Protein AF-M2S6W9-F1 (afdb_monomer_lite)

pLDDT: mean 80.22, std 14.43, range [43.81, 96.38]

Secondary structure (DSSP, 8-state):
------TTTTTEEEE------TT-S-S--EEEETTS-GGGEEEEEEETTEEEEEEPPPTT-TTSPPEEEEEE----SSSSGGG-THHHHHHHHHHHHT--

Structure (mmCIF, N/CA/C/O backbone):
data_AF-M2S6W9-F1
#
_entry.id   AF-M2S6W9-F1
#
loop_
_atom_site.group_PDB
_atom_site.id
_atom_site.type_symbol
_atom_site.label_atom_id
_atom_site.label_alt_id
_atom_site.label_comp_id
_atom_site.label_asym_id
_atom_site.label_entity_id
_atom_site.label_seq_id
_atom_site.pdbx_PDB_ins_code
_atom_site.Cartn_x
_atom_site.Cartn_y
_atom_site.Cartn_z
_atom_site.occupancy
_atom_site.B_iso_or_equiv
_atom_site.auth_seq_id
_atom_site.auth_comp_id
_atom_site.auth_asym_id
_atom_site.auth_atom_id
_atom_site.pdbx_PDB_model_num
ATOM 1 N N . MET A 1 1 ? -3.735 0.644 -22.680 1.00 48.34 1 MET A N 1
ATOM 2 C CA . MET A 1 1 ? -4.150 1.251 -21.398 1.00 48.34 1 MET A CA 1
ATOM 3 C C . MET A 1 1 ? -4.174 0.129 -20.368 1.00 48.34 1 MET A C 1
ATOM 5 O O . MET A 1 1 ? -4.934 -0.809 -20.563 1.00 48.34 1 MET A O 1
ATOM 9 N N . ALA A 1 2 ? -3.280 0.131 -19.377 1.00 60.31 2 ALA A N 1
ATOM 10 C CA . ALA A 1 2 ? -3.263 -0.905 -18.343 1.00 60.31 2 ALA A CA 1
ATOM 11 C C . ALA A 1 2 ? -4.235 -0.502 -17.227 1.00 60.31 2 ALA A C 1
ATOM 13 O O . ALA A 1 2 ? -4.114 0.588 -16.676 1.00 60.31 2 ALA A O 1
ATOM 14 N N . THR A 1 3 ? -5.223 -1.342 -16.928 1.00 66.25 3 THR A N 1
ATOM 15 C CA . THR A 1 3 ? -6.163 -1.114 -15.823 1.00 66.25 3 THR A CA 1
ATOM 16 C C . THR A 1 3 ? -5.761 -1.975 -14.634 1.00 66.25 3 THR A C 1
ATOM 18 O O . THR A 1 3 ? -5.650 -3.193 -14.775 1.00 66.25 3 THR A O 1
ATOM 21 N N . THR A 1 4 ? -5.589 -1.376 -13.459 1.00 70.81 4 THR A N 1
ATOM 22 C CA . THR A 1 4 ? -5.379 -2.130 -12.218 1.00 70.81 4 THR A CA 1
ATOM 23 C C . THR A 1 4 ? -6.696 -2.784 -11.799 1.00 70.81 4 THR A C 1
ATOM 25 O O . THR A 1 4 ? -7.661 -2.097 -11.462 1.00 70.81 4 THR A O 1
ATOM 28 N N . HIS A 1 5 ? -6.767 -4.116 -11.842 1.00 78.25 5 HIS A N 1
ATOM 29 C CA . HIS A 1 5 ? -7.945 -4.847 -11.376 1.00 78.25 5 HIS A CA 1
ATOM 30 C C . HIS A 1 5 ? -8.006 -4.828 -9.842 1.00 78.25 5 HIS A C 1
ATOM 32 O O . HIS A 1 5 ? -7.084 -5.293 -9.176 1.00 78.25 5 HIS A O 1
ATOM 38 N N . HIS A 1 6 ? -9.102 -4.312 -9.278 1.00 84.75 6 HIS A N 1
ATOM 39 C CA . HIS A 1 6 ? -9.344 -4.289 -7.835 1.00 84.75 6 HIS A CA 1
ATOM 40 C C . HIS A 1 6 ? -10.499 -5.244 -7.473 1.00 84.75 6 HIS A C 1
ATOM 42 O O . HIS A 1 6 ? -11.656 -4.818 -7.429 1.00 84.75 6 HIS A O 1
ATOM 48 N N . PRO A 1 7 ? -10.211 -6.526 -7.178 1.00 79.19 7 PRO A N 1
ATOM 49 C CA . PRO A 1 7 ? -11.240 -7.563 -7.032 1.00 79.19 7 PRO A CA 1
ATOM 50 C C . PRO A 1 7 ? -12.154 -7.370 -5.812 1.00 79.19 7 PRO A C 1
ATOM 52 O O . PRO A 1 7 ? -13.277 -7.856 -5.801 1.00 79.19 7 PRO A O 1
ATOM 55 N N . ALA A 1 8 ? -11.693 -6.647 -4.786 1.00 88.62 8 ALA A N 1
ATOM 56 C CA . ALA A 1 8 ? -12.406 -6.461 -3.521 1.00 88.62 8 ALA A CA 1
ATOM 57 C C . ALA A 1 8 ? -12.535 -4.979 -3.116 1.00 88.62 8 ALA A C 1
ATOM 59 O O . ALA A 1 8 ? -12.337 -4.620 -1.952 1.00 88.62 8 ALA A O 1
ATOM 60 N N . LYS A 1 9 ? -12.852 -4.109 -4.086 1.00 90.19 9 LYS A N 1
ATOM 61 C CA . LYS A 1 9 ? -12.914 -2.642 -3.909 1.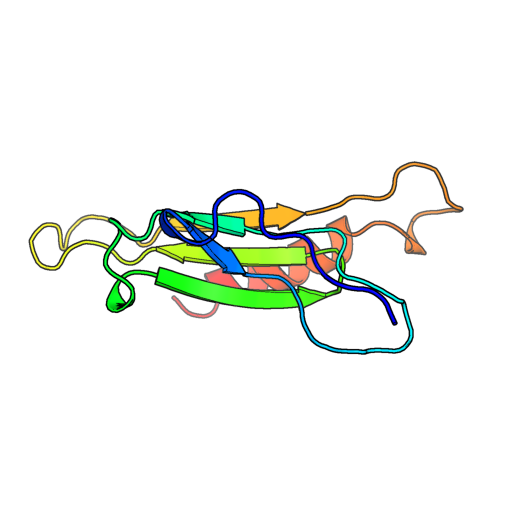00 90.19 9 LYS A CA 1
ATOM 62 C C . LYS A 1 9 ? -13.877 -2.155 -2.841 1.00 90.19 9 LYS A C 1
ATOM 64 O O . LYS A 1 9 ? -13.698 -1.064 -2.309 1.00 90.19 9 LYS A O 1
ATOM 69 N N . ASP A 1 10 ? -14.887 -2.950 -2.516 1.00 93.25 10 ASP A N 1
ATOM 70 C CA . ASP A 1 10 ? -15.876 -2.580 -1.510 1.00 93.25 10 ASP A CA 1
ATOM 71 C C . ASP A 1 10 ? -15.347 -2.818 -0.091 1.00 93.25 10 ASP A C 1
ATOM 73 O O . ASP A 1 10 ? -15.735 -2.101 0.827 1.00 93.25 10 ASP A O 1
ATOM 77 N N . VAL A 1 11 ? -14.391 -3.741 0.077 1.00 96.00 11 VAL A N 1
ATOM 78 C CA . VAL A 1 11 ? -13.888 -4.199 1.384 1.00 96.00 11 VAL A CA 1
ATOM 79 C C . VAL A 1 11 ? -12.495 -3.656 1.705 1.00 96.00 11 VAL A C 1
ATOM 81 O O . VAL A 1 11 ? -12.158 -3.502 2.880 1.00 96.00 11 VAL A O 1
ATOM 84 N N . PHE A 1 12 ? -11.691 -3.335 0.690 1.00 96.38 12 PHE A N 1
ATOM 85 C CA . PHE A 1 12 ? -10.305 -2.907 0.870 1.00 96.38 12 PHE A CA 1
ATOM 86 C C . PHE A 1 12 ? -10.012 -1.575 0.179 1.00 96.38 12 PHE A C 1
ATOM 88 O O . PHE A 1 12 ? -10.607 -1.246 -0.844 1.00 96.38 12 PHE A O 1
ATOM 95 N N . HIS A 1 13 ? -9.078 -0.821 0.748 1.00 94.44 13 HIS A N 1
ATOM 96 C CA . HIS A 1 13 ? -8.310 0.196 0.046 1.00 94.44 13 HIS A CA 1
ATOM 97 C C . HIS A 1 13 ? -7.135 -0.488 -0.654 1.00 94.44 13 HIS A C 1
ATOM 99 O O . HIS A 1 13 ? -6.398 -1.240 -0.015 1.00 94.44 13 HIS A O 1
ATOM 105 N N . LEU A 1 14 ? -6.965 -0.236 -1.949 1.00 94.19 14 LEU A N 1
ATOM 106 C CA . LEU A 1 14 ? -5.797 -0.673 -2.703 1.00 94.19 14 LEU A CA 1
ATOM 107 C C . LEU A 1 14 ? -4.756 0.453 -2.718 1.00 94.19 14 LEU A C 1
ATOM 109 O O . LEU A 1 14 ? -5.004 1.509 -3.295 1.00 94.19 14 LEU A O 1
ATOM 113 N N . CYS A 1 15 ? -3.602 0.207 -2.102 1.00 93.88 15 CYS A N 1
ATOM 114 C CA . CYS A 1 15 ? -2.463 1.124 -2.081 1.00 93.88 15 CYS A CA 1
ATOM 115 C C . CYS A 1 15 ? -1.295 0.497 -2.840 1.00 93.88 15 CYS A C 1
ATOM 117 O O . CYS A 1 15 ? -0.919 -0.644 -2.566 1.00 93.88 15 CYS A O 1
ATOM 119 N N . TYR A 1 16 ? -0.720 1.222 -3.789 1.00 92.94 16 TYR A N 1
ATOM 120 C CA . TYR A 1 16 ? 0.424 0.769 -4.572 1.00 92.94 16 TYR A CA 1
ATOM 121 C C . TYR A 1 16 ? 1.239 1.978 -5.040 1.00 92.94 16 TYR A C 1
ATOM 123 O O . TYR A 1 16 ? 0.673 3.068 -5.134 1.00 92.94 16 TYR A O 1
ATOM 131 N N . PRO A 1 17 ? 2.544 1.805 -5.308 1.00 91.25 17 PRO A N 1
ATOM 132 C CA . PRO A 1 17 ? 3.380 2.854 -5.881 1.00 91.25 17 PRO A CA 1
ATOM 133 C C . PRO A 1 17 ? 2.779 3.403 -7.177 1.00 91.25 17 PRO A C 1
ATOM 135 O O . PRO A 1 17 ? 2.413 2.633 -8.069 1.00 91.25 17 PRO A O 1
ATOM 138 N N . THR A 1 18 ? 2.647 4.723 -7.266 1.00 83.81 18 THR A N 1
ATOM 139 C CA . THR A 1 18 ? 2.033 5.402 -8.418 1.00 83.81 18 THR A CA 1
ATOM 140 C C . THR A 1 18 ? 3.016 6.215 -9.239 1.00 83.81 18 THR A C 1
ATOM 142 O O . THR A 1 18 ? 2.659 6.585 -10.359 1.00 83.81 18 THR A O 1
ATOM 145 N N . ALA A 1 19 ? 4.222 6.480 -8.724 1.00 66.12 19 ALA A N 1
ATOM 146 C CA . ALA A 1 19 ? 5.273 7.159 -9.456 1.00 66.12 19 ALA A CA 1
ATOM 147 C C . ALA A 1 19 ? 5.534 6.384 -10.743 1.00 66.12 19 ALA A C 1
ATOM 149 O O . ALA A 1 19 ? 6.024 5.253 -10.758 1.00 66.12 19 ALA A O 1
ATOM 150 N N . ALA A 1 20 ? 5.134 7.021 -11.837 1.00 52.53 20 ALA A N 1
ATOM 151 C CA . ALA A 1 20 ? 5.370 6.602 -13.201 1.00 52.53 20 ALA A CA 1
ATOM 152 C C . ALA A 1 20 ? 6.831 6.879 -13.590 1.00 52.53 20 ALA A C 1
ATOM 154 O O . ALA A 1 20 ? 7.090 7.399 -14.673 1.00 52.53 20 ALA A O 1
ATOM 155 N N . ASP A 1 21 ? 7.771 6.580 -12.695 1.00 52.53 21 ASP A N 1
ATOM 156 C CA . ASP A 1 21 ? 9.185 6.621 -13.029 1.00 52.53 21 ASP A CA 1
ATOM 157 C C . ASP A 1 21 ? 9.463 5.487 -14.027 1.00 52.53 21 ASP A C 1
ATOM 159 O O . ASP A 1 21 ? 8.793 4.448 -14.012 1.00 52.53 21 ASP A O 1
ATOM 163 N N . GLU A 1 22 ? 10.396 5.731 -14.950 1.00 55.75 22 GLU A N 1
ATOM 164 C CA . GLU A 1 22 ? 10.591 5.082 -16.264 1.00 55.75 22 GLU A CA 1
ATOM 165 C C . GLU A 1 22 ? 10.744 3.543 -16.268 1.00 55.75 22 GLU A C 1
ATOM 167 O O . GLU A 1 22 ? 10.910 2.917 -17.315 1.00 55.75 22 GLU A O 1
ATOM 172 N N . GLU A 1 23 ? 10.658 2.903 -15.109 1.00 67.75 23 GLU A N 1
ATOM 173 C CA . GLU A 1 23 ? 10.951 1.500 -14.880 1.00 67.75 23 GLU A CA 1
ATOM 174 C C . GLU A 1 23 ? 9.732 0.577 -15.015 1.00 67.75 23 GLU A C 1
ATOM 176 O O . GLU A 1 23 ? 9.924 -0.627 -15.143 1.00 67.75 23 GLU A O 1
ATOM 181 N N . GLY A 1 24 ? 8.488 1.075 -15.047 1.00 77.44 24 GLY A N 1
ATOM 18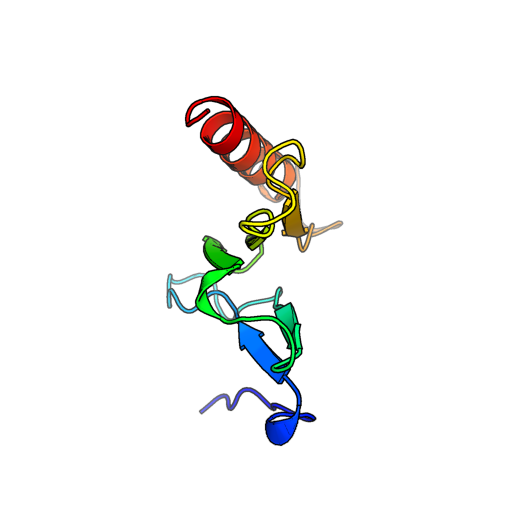2 C CA . GLY A 1 24 ? 7.282 0.273 -15.334 1.00 77.44 24 GLY A CA 1
ATOM 183 C C . GLY A 1 24 ? 6.316 0.084 -14.148 1.00 77.44 24 GLY A C 1
ATOM 184 O O . GLY A 1 24 ? 6.457 0.739 -13.122 1.00 77.44 24 GLY A O 1
ATOM 185 N N . PRO A 1 25 ? 5.293 -0.794 -14.256 1.00 85.94 25 PRO A N 1
ATOM 186 C CA . PRO A 1 25 ? 4.191 -0.848 -13.286 1.00 85.94 25 PRO A CA 1
ATOM 187 C C . PRO A 1 25 ? 4.624 -1.329 -11.896 1.00 85.94 25 PRO A C 1
ATOM 189 O O . PRO A 1 25 ? 5.560 -2.124 -11.774 1.00 85.94 25 PRO A O 1
ATOM 192 N N . ALA A 1 26 ? 3.889 -0.927 -10.857 1.00 89.38 26 ALA A N 1
ATOM 193 C CA . ALA A 1 26 ? 4.061 -1.452 -9.504 1.00 89.38 26 ALA A CA 1
ATOM 194 C C . ALA A 1 26 ? 4.014 -2.992 -9.469 1.00 89.38 26 ALA A C 1
ATOM 196 O O . ALA A 1 26 ? 3.140 -3.614 -10.077 1.00 89.38 26 ALA A O 1
ATOM 197 N N . ARG A 1 27 ? 4.949 -3.602 -8.736 1.00 89.38 27 ARG A N 1
ATOM 198 C CA . ARG A 1 27 ? 5.019 -5.051 -8.468 1.00 89.38 27 ARG A CA 1
ATOM 199 C C . ARG A 1 27 ? 4.592 -5.411 -7.046 1.00 89.38 27 ARG A C 1
ATOM 201 O O . ARG A 1 27 ? 4.368 -6.581 -6.749 1.00 89.38 27 ARG A O 1
ATOM 208 N N . VAL A 1 28 ? 4.432 -4.405 -6.189 1.00 91.75 28 VAL A N 1
ATOM 209 C CA . VAL A 1 28 ? 3.945 -4.535 -4.814 1.00 91.75 28 VAL A CA 1
ATOM 210 C C . VAL A 1 28 ? 2.680 -3.713 -4.599 1.00 91.75 28 VAL A C 1
ATOM 212 O O . VAL A 1 28 ? 2.479 -2.669 -5.219 1.00 91.75 28 VAL A O 1
ATOM 215 N N . CYS A 1 29 ? 1.817 -4.186 -3.703 1.00 94.44 29 CYS A N 1
ATOM 216 C CA . CYS A 1 29 ? 0.638 -3.452 -3.257 1.00 94.44 29 CYS A CA 1
ATOM 217 C C . CYS A 1 29 ? 0.185 -3.915 -1.867 1.00 94.44 29 CYS A C 1
ATOM 219 O O . CYS A 1 29 ? 0.599 -4.968 -1.377 1.00 94.44 29 CYS A O 1
ATOM 221 N N . PHE A 1 30 ? -0.699 -3.136 -1.251 1.00 95.31 30 PHE A N 1
ATOM 222 C CA . PHE A 1 30 ? -1.452 -3.517 -0.063 1.00 95.31 30 PHE A CA 1
ATOM 223 C C . PHE A 1 30 ? -2.952 -3.442 -0.337 1.00 95.31 30 PHE A C 1
ATOM 225 O O . PHE A 1 30 ? -3.444 -2.465 -0.900 1.00 95.31 30 PHE A O 1
ATOM 232 N N . PHE A 1 31 ? -3.680 -4.447 0.147 1.00 95.25 31 PHE A N 1
ATOM 233 C CA . PHE A 1 31 ? -5.125 -4.381 0.338 1.00 95.25 31 PHE A CA 1
ATOM 234 C C . PHE A 1 31 ? -5.398 -4.134 1.823 1.00 95.25 31 PHE A C 1
ATOM 236 O O . PHE A 1 31 ? -5.314 -5.051 2.639 1.00 95.25 31 PHE A O 1
ATOM 243 N N . VAL A 1 32 ? -5.712 -2.892 2.190 1.00 94.94 32 VAL A N 1
ATOM 244 C CA . VAL A 1 32 ? -5.969 -2.500 3.584 1.00 94.94 32 VAL A CA 1
ATOM 245 C C . VAL A 1 32 ? -7.465 -2.555 3.859 1.00 94.94 32 VAL A C 1
ATOM 247 O O . VAL A 1 32 ? -8.247 -1.924 3.154 1.00 94.94 32 VAL A O 1
ATOM 250 N N . ASN A 1 33 ? -7.897 -3.334 4.853 1.00 95.56 33 ASN A N 1
ATOM 251 C CA . ASN A 1 33 ? -9.324 -3.500 5.133 1.00 95.56 33 ASN A CA 1
ATOM 252 C C . ASN A 1 33 ? -9.948 -2.160 5.550 1.00 95.56 33 ASN A C 1
ATOM 254 O O . ASN A 1 33 ? -9.447 -1.520 6.471 1.00 95.56 33 ASN A O 1
ATOM 258 N N . LYS A 1 34 ? -11.069 -1.764 4.934 1.00 95.19 34 LYS A N 1
ATOM 259 C CA . LYS A 1 34 ? -11.760 -0.494 5.234 1.00 95.19 34 LYS A CA 1
ATOM 260 C C . LYS A 1 34 ? -12.305 -0.401 6.664 1.00 95.19 34 LYS A C 1
ATOM 262 O O . LYS A 1 34 ? -12.716 0.671 7.089 1.00 95.19 34 LYS A O 1
ATOM 267 N N . ARG A 1 35 ? -12.333 -1.513 7.410 1.00 93.56 35 ARG A N 1
ATOM 268 C CA . ARG A 1 35 ? -12.666 -1.524 8.844 1.00 93.56 35 ARG A CA 1
ATOM 269 C C . ARG A 1 35 ? -11.559 -0.937 9.722 1.00 93.56 35 ARG A C 1
ATOM 271 O O . ARG A 1 35 ? -11.825 -0.612 10.873 1.00 93.56 35 ARG A O 1
ATOM 278 N N . ILE A 1 36 ? -10.331 -0.840 9.214 1.00 90.81 36 ILE A N 1
ATOM 279 C CA . ILE A 1 36 ? -9.231 -0.177 9.914 1.00 90.81 36 ILE A CA 1
ATOM 280 C C . ILE A 1 36 ? -9.390 1.327 9.688 1.00 90.81 36 ILE A C 1
ATOM 282 O O . ILE A 1 36 ? -9.461 1.765 8.540 1.00 90.81 36 ILE A O 1
ATOM 286 N N . ASP A 1 37 ? -9.435 2.103 10.774 1.00 90.38 37 ASP A N 1
ATOM 287 C CA . ASP A 1 37 ? -9.522 3.566 10.712 1.00 90.38 37 ASP A CA 1
ATOM 288 C C . ASP A 1 37 ? -8.420 4.130 9.802 1.00 90.38 37 ASP A C 1
ATOM 290 O O . ASP A 1 37 ? -7.229 3.908 10.028 1.00 90.38 37 ASP A O 1
ATOM 294 N N . HIS A 1 38 ? -8.833 4.856 8.762 1.00 88.56 38 HIS A N 1
ATOM 295 C CA . HIS A 1 38 ? -7.944 5.430 7.758 1.00 88.56 38 HIS A CA 1
ATOM 296 C C . HIS A 1 38 ? -6.931 6.413 8.355 1.00 88.56 38 HIS A C 1
ATOM 298 O O . HIS A 1 38 ? -5.820 6.530 7.854 1.00 88.56 38 HIS A O 1
ATOM 304 N N . ASN A 1 39 ? -7.271 7.071 9.465 1.00 88.88 39 ASN A N 1
ATOM 305 C CA . ASN A 1 39 ? -6.360 7.996 10.138 1.00 88.88 39 ASN A CA 1
ATOM 306 C C . ASN A 1 39 ? -5.270 7.281 10.947 1.00 88.88 39 ASN A C 1
ATOM 308 O O . ASN A 1 39 ? -4.329 7.924 11.412 1.00 88.88 39 ASN A O 1
ATOM 312 N N . ARG A 1 40 ? -5.401 5.963 11.136 1.00 90.75 40 ARG A N 1
ATOM 313 C CA . ARG A 1 40 ? -4.468 5.138 11.909 1.00 90.75 40 ARG A CA 1
ATOM 314 C C . ARG A 1 40 ? -3.429 4.443 11.053 1.00 90.75 40 ARG A C 1
ATOM 316 O O . ARG A 1 40 ? -2.637 3.683 11.593 1.00 90.75 40 ARG A O 1
ATOM 323 N N . TRP A 1 41 ? -3.413 4.660 9.745 1.00 94.12 41 TRP A N 1
ATOM 324 C CA . TRP A 1 41 ? -2.349 4.122 8.919 1.00 94.12 41 TRP A CA 1
ATOM 325 C C . TRP A 1 41 ? -1.924 5.086 7.826 1.00 94.12 41 TRP A C 1
ATOM 327 O O . TRP A 1 41 ? -2.680 5.945 7.384 1.00 94.12 41 TRP A O 1
ATOM 337 N N . ARG A 1 42 ? -0.678 4.942 7.384 1.00 95.19 42 ARG A N 1
ATOM 338 C CA . ARG A 1 42 ? -0.100 5.728 6.297 1.00 95.19 42 ARG A CA 1
ATOM 339 C C . ARG A 1 42 ? 0.602 4.808 5.323 1.00 95.19 42 ARG A C 1
ATOM 341 O O . ARG A 1 42 ? 1.442 3.997 5.711 1.00 95.19 42 ARG A O 1
ATOM 348 N N . PHE A 1 43 ? 0.265 4.961 4.052 1.00 95.25 43 PHE A N 1
ATOM 349 C CA . PHE A 1 43 ? 1.004 4.340 2.967 1.00 95.25 43 PHE A CA 1
ATOM 350 C C . PHE A 1 43 ? 2.227 5.196 2.628 1.00 95.25 43 PHE A C 1
ATOM 352 O O . PHE A 1 43 ? 2.112 6.414 2.492 1.00 95.25 43 PHE A O 1
ATOM 359 N N . LYS A 1 44 ? 3.391 4.560 2.505 1.00 93.31 44 LYS A N 1
ATOM 360 C CA . LYS A 1 44 ? 4.624 5.174 2.012 1.00 93.31 44 LYS A CA 1
ATOM 361 C C . LYS A 1 44 ? 5.081 4.421 0.770 1.00 93.31 44 LYS A C 1
ATOM 363 O O . LYS A 1 44 ? 5.335 3.219 0.814 1.00 93.31 44 LYS A O 1
ATOM 368 N N . GLU A 1 45 ? 5.178 5.146 -0.326 1.00 91.44 45 GLU A N 1
ATOM 369 C CA . GLU A 1 45 ? 5.745 4.678 -1.582 1.00 91.44 45 GLU A CA 1
ATOM 370 C C . GLU A 1 45 ? 7.259 4.924 -1.592 1.00 91.44 45 GLU A C 1
ATOM 372 O O . GLU A 1 45 ? 7.703 5.980 -1.142 1.00 91.44 45 GLU A O 1
ATOM 377 N N . HIS A 1 46 ? 8.038 3.952 -2.085 1.00 87.44 46 HIS A N 1
ATOM 378 C CA . HIS A 1 46 ? 9.496 4.084 -2.223 1.00 87.44 46 HIS A CA 1
ATOM 379 C C . HIS A 1 46 ? 9.973 3.791 -3.647 1.00 87.44 46 HIS A C 1
ATOM 381 O O . HIS A 1 46 ? 10.751 4.564 -4.190 1.00 87.44 46 HIS A O 1
ATOM 387 N N . SER A 1 47 ? 9.515 2.690 -4.248 1.00 86.75 47 SER A N 1
ATOM 388 C CA . SER A 1 47 ? 9.777 2.333 -5.649 1.00 86.75 47 SER A CA 1
ATOM 389 C C . SER A 1 47 ? 8.689 1.388 -6.159 1.00 86.75 47 SER A C 1
ATOM 391 O O . SER A 1 47 ? 7.844 0.934 -5.384 1.00 86.75 47 SER A O 1
ATOM 393 N N . ARG A 1 48 ? 8.732 0.998 -7.439 1.00 88.19 48 ARG A N 1
ATOM 394 C CA . ARG A 1 48 ? 7.818 -0.023 -7.982 1.00 88.19 48 ARG A CA 1
ATOM 395 C C . ARG A 1 48 ? 7.900 -1.380 -7.262 1.00 88.19 48 ARG A C 1
ATOM 397 O O . ARG A 1 48 ? 6.970 -2.179 -7.391 1.00 88.19 48 ARG A O 1
ATOM 404 N N . ASP A 1 49 ? 8.971 -1.617 -6.503 1.00 88.44 49 ASP A N 1
ATOM 405 C CA . ASP A 1 49 ? 9.262 -2.867 -5.790 1.00 88.44 49 ASP A CA 1
ATOM 406 C C . ASP A 1 49 ? 9.156 -2.772 -4.280 1.00 88.44 49 ASP A C 1
ATOM 408 O O . ASP A 1 49 ? 9.174 -3.806 -3.614 1.00 88.44 49 ASP A O 1
ATOM 412 N N . VAL A 1 50 ? 9.066 -1.561 -3.731 1.00 90.44 50 VAL A N 1
ATOM 413 C CA . VAL A 1 50 ? 9.072 -1.345 -2.287 1.00 90.44 50 VAL A CA 1
ATOM 414 C C . VAL A 1 50 ? 8.001 -0.343 -1.905 1.00 90.44 50 VAL A C 1
ATOM 416 O O . VAL A 1 50 ? 7.972 0.799 -2.362 1.00 90.44 50 VAL A O 1
ATOM 419 N N . CYS A 1 51 ? 7.144 -0.760 -0.981 1.00 93.06 51 CYS A N 1
ATOM 420 C CA . CYS A 1 51 ? 6.204 0.125 -0.313 1.00 93.06 51 CYS A CA 1
ATOM 421 C C . CYS A 1 51 ? 6.060 -0.259 1.161 1.00 93.06 51 CYS A C 1
ATOM 423 O O . CYS A 1 51 ? 6.379 -1.379 1.570 1.00 93.06 51 CYS A O 1
ATOM 425 N N . SER A 1 52 ? 5.579 0.676 1.972 1.00 95.38 52 SER A N 1
ATOM 426 C CA . SER A 1 52 ? 5.356 0.465 3.397 1.00 95.38 52 SER A CA 1
ATOM 427 C C . SER A 1 52 ? 3.962 0.897 3.820 1.00 95.38 52 SER A C 1
ATOM 429 O O . SER A 1 52 ? 3.408 1.865 3.302 1.00 95.38 52 SER A O 1
ATOM 431 N N . LEU A 1 53 ? 3.430 0.209 4.820 1.00 95.88 53 LEU A N 1
ATOM 432 C CA . LEU A 1 53 ? 2.245 0.591 5.563 1.00 95.88 53 LEU A CA 1
ATOM 433 C C . LEU A 1 53 ? 2.654 0.809 7.018 1.00 95.88 53 LEU A C 1
ATOM 435 O O . LEU A 1 53 ? 3.109 -0.123 7.673 1.00 95.88 53 LEU A O 1
ATOM 439 N N . VAL A 1 54 ? 2.516 2.031 7.515 1.00 94.44 54 VAL A N 1
ATOM 440 C CA . VAL A 1 54 ? 2.750 2.351 8.928 1.00 94.44 54 VAL A CA 1
ATOM 441 C C . VAL A 1 54 ? 1.403 2.403 9.619 1.00 94.44 54 VAL A C 1
ATOM 443 O O . VAL A 1 54 ? 0.521 3.099 9.129 1.00 94.44 54 VAL A O 1
ATOM 446 N N . ILE A 1 55 ? 1.231 1.663 10.708 1.00 92.19 55 ILE A N 1
ATOM 447 C CA . ILE A 1 55 ? 0.012 1.620 11.512 1.00 92.19 55 ILE A CA 1
ATOM 448 C C . ILE A 1 55 ? 0.322 2.252 12.864 1.00 92.19 55 ILE A C 1
ATOM 450 O O . ILE A 1 55 ? 1.187 1.780 13.598 1.00 92.19 55 ILE A O 1
ATOM 454 N N . GLU A 1 56 ? -0.405 3.311 13.183 1.00 89.62 56 GLU A N 1
ATOM 455 C CA . GLU A 1 56 ? -0.289 4.037 14.436 1.00 89.62 56 GLU A CA 1
ATOM 456 C C . GLU A 1 56 ? -1.095 3.333 15.547 1.0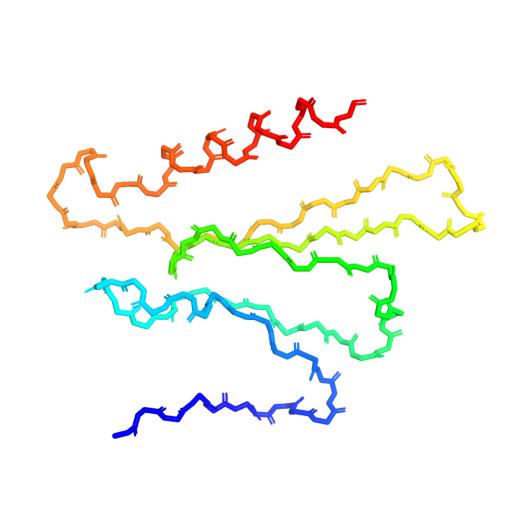0 89.62 56 GLU A C 1
ATOM 458 O O . GLU A 1 56 ? -2.191 2.781 15.304 1.00 89.62 56 GLU A O 1
ATOM 463 N N . PRO A 1 57 ? -0.593 3.359 16.792 1.00 83.25 57 PRO A N 1
ATOM 464 C CA . PRO A 1 57 ? -1.311 2.816 17.936 1.00 83.25 57 PRO A CA 1
ATOM 465 C C . PRO A 1 57 ? -2.673 3.489 18.130 1.00 83.25 57 PRO A C 1
ATOM 467 O O . PRO A 1 57 ? -2.942 4.598 17.660 1.00 83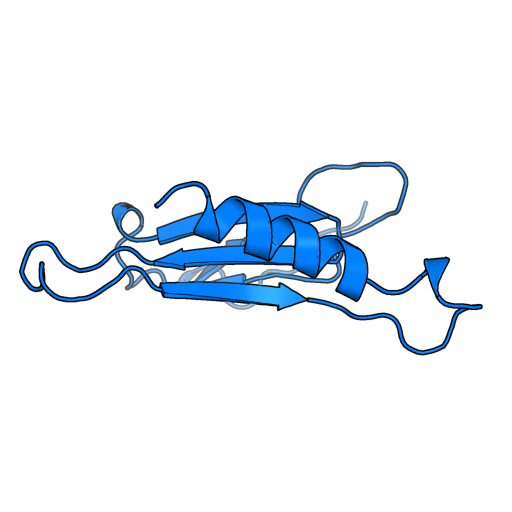.25 57 PRO A O 1
ATOM 470 N N . SER A 1 58 ? -3.584 2.784 18.802 1.00 76.25 58 SER A N 1
ATOM 471 C CA . SER A 1 58 ? -4.868 3.387 19.166 1.00 76.25 58 SER A CA 1
ATOM 472 C C . SER A 1 58 ? -4.640 4.442 20.242 1.00 76.25 58 SER A C 1
ATOM 474 O O . SER A 1 58 ? -3.773 4.272 21.096 1.00 76.25 58 SER A O 1
ATOM 476 N N . ARG A 1 59 ? -5.472 5.488 20.271 1.00 71.81 59 ARG A N 1
ATOM 477 C CA . ARG A 1 59 ? -5.417 6.515 21.328 1.00 71.81 59 ARG A CA 1
ATOM 478 C C . ARG A 1 59 ? -5.572 5.927 22.735 1.00 71.81 59 ARG A C 1
ATOM 480 O O . ARG A 1 59 ? -5.047 6.504 23.681 1.00 71.81 59 ARG A O 1
ATOM 487 N N . ASP A 1 60 ? -6.239 4.778 22.836 1.00 73.56 60 ASP A N 1
ATOM 488 C CA . ASP A 1 60 ? -6.492 4.048 24.085 1.00 73.56 60 ASP A CA 1
ATOM 489 C C . ASP A 1 60 ? -5.359 3.076 24.467 1.00 73.56 60 ASP A C 1
ATOM 491 O O . ASP A 1 60 ? -5.403 2.463 25.528 1.00 73.56 60 ASP A O 1
ATOM 495 N N . GLN A 1 61 ? -4.353 2.901 23.602 1.00 69.50 61 GLN A N 1
ATOM 496 C CA . GLN A 1 61 ? -3.213 1.997 23.797 1.00 69.50 61 GLN A CA 1
ATOM 497 C C . GLN A 1 61 ? -1.903 2.758 23.555 1.00 69.50 61 GLN A C 1
ATOM 499 O O . GLN A 1 61 ? -1.106 2.386 22.700 1.00 69.50 61 GLN A O 1
ATOM 504 N N . GLN A 1 62 ? -1.698 3.852 24.298 1.00 62.66 62 GLN A N 1
ATOM 505 C CA . GLN A 1 62 ? -0.544 4.754 24.138 1.00 62.66 62 GLN A CA 1
ATOM 506 C C . GLN A 1 62 ? 0.814 4.079 24.388 1.00 62.66 62 GLN A C 1
ATOM 508 O O . GLN A 1 62 ? 1.828 4.569 23.907 1.00 62.66 62 GLN A O 1
ATOM 513 N N . GLU A 1 63 ? 0.840 2.953 25.105 1.00 69.50 63 GLU A N 1
ATOM 514 C CA . GLU A 1 63 ? 2.056 2.154 25.323 1.00 69.50 63 GLU A CA 1
ATOM 515 C C . GLU A 1 63 ? 2.426 1.272 24.119 1.00 69.50 63 GLU A C 1
ATOM 517 O O . GLU A 1 63 ? 3.508 0.688 24.082 1.00 69.50 63 GLU A O 1
ATOM 522 N N . GLN A 1 64 ? 1.541 1.147 23.127 1.00 74.50 64 GLN A N 1
ATOM 523 C CA . GLN A 1 64 ? 1.792 0.334 21.946 1.00 74.50 64 GLN A CA 1
ATOM 524 C C . GLN A 1 64 ? 2.598 1.139 20.923 1.00 74.50 64 GLN A C 1
ATOM 526 O O . GLN A 1 64 ? 2.243 2.263 20.580 1.00 74.50 64 GLN A O 1
ATOM 531 N N . GLN A 1 65 ? 3.696 0.567 20.433 1.00 80.00 65 GLN A N 1
ATOM 532 C CA . GLN A 1 65 ? 4.517 1.203 19.404 1.00 80.00 65 GLN A CA 1
ATOM 533 C C . GLN A 1 65 ? 3.822 1.162 18.038 1.00 80.00 65 GLN A C 1
ATOM 535 O O . GLN A 1 65 ? 2.959 0.313 17.783 1.00 80.00 65 GLN A O 1
ATOM 540 N N . SER A 1 66 ? 4.206 2.085 17.154 1.00 87.19 66 SER A N 1
ATOM 541 C CA . SER A 1 66 ? 3.780 2.038 15.756 1.00 87.19 66 SER A CA 1
ATOM 542 C C . SER A 1 66 ? 4.318 0.766 15.084 1.00 87.19 66 SER A C 1
ATOM 544 O O . SER A 1 66 ? 5.381 0.251 15.432 1.00 87.19 66 SER A O 1
ATOM 546 N N . VAL A 1 67 ? 3.559 0.220 14.133 1.00 89.88 67 VAL A N 1
ATOM 547 C CA . VAL A 1 67 ? 3.953 -0.981 13.383 1.00 89.88 67 VAL A CA 1
ATOM 548 C C . VAL A 1 67 ? 4.177 -0.609 11.929 1.00 89.88 67 VAL A C 1
ATOM 550 O O . VAL A 1 67 ? 3.254 -0.175 11.242 1.00 89.88 67 VAL A O 1
ATOM 553 N N . ALA A 1 68 ? 5.393 -0.825 11.435 1.00 92.19 68 ALA A N 1
ATOM 554 C CA . ALA A 1 68 ? 5.731 -0.662 10.028 1.00 92.19 68 ALA A CA 1
ATOM 555 C C . ALA A 1 68 ? 5.747 -2.020 9.311 1.00 92.19 68 ALA A C 1
ATOM 557 O O . ALA A 1 68 ? 6.492 -2.927 9.674 1.00 92.19 68 ALA A O 1
ATOM 558 N N . ILE A 1 69 ? 4.934 -2.161 8.264 1.00 94.38 69 ILE A N 1
ATOM 559 C CA . ILE A 1 69 ? 4.890 -3.339 7.394 1.00 94.38 69 ILE A CA 1
ATOM 560 C C . ILE A 1 69 ? 5.499 -2.953 6.051 1.00 94.38 69 ILE A C 1
ATOM 562 O O . ILE A 1 69 ? 5.022 -2.029 5.397 1.00 94.38 69 ILE A O 1
ATOM 566 N N . HIS A 1 70 ? 6.531 -3.668 5.616 1.00 93.38 70 HIS A N 1
ATOM 567 C CA . HIS A 1 70 ? 7.213 -3.423 4.346 1.00 93.38 70 HIS A CA 1
ATOM 568 C C . HIS A 1 70 ? 6.867 -4.544 3.361 1.00 93.38 70 HIS A C 1
ATOM 570 O O . HIS A 1 70 ? 7.084 -5.714 3.670 1.00 93.38 70 HIS A O 1
ATOM 576 N N . ASN A 1 71 ? 6.323 -4.200 2.190 1.00 93.75 71 ASN A N 1
ATOM 577 C CA . ASN A 1 71 ? 6.102 -5.150 1.101 1.00 93.75 71 ASN A CA 1
ATOM 578 C C . ASN A 1 71 ? 7.173 -4.927 0.035 1.00 93.75 71 ASN A C 1
ATOM 580 O O . ASN A 1 71 ? 7.294 -3.821 -0.500 1.00 93.75 71 ASN A O 1
ATOM 584 N N . ILE A 1 72 ? 7.956 -5.973 -0.218 1.00 90.88 72 ILE A N 1
ATOM 585 C CA . ILE A 1 72 ? 9.133 -5.935 -1.076 1.00 90.88 72 ILE A CA 1
ATOM 586 C C . ILE A 1 72 ? 9.035 -7.047 -2.109 1.00 90.88 72 ILE A C 1
ATOM 588 O O . ILE A 1 72 ? 8.916 -8.224 -1.764 1.00 90.88 72 ILE A O 1
ATOM 592 N N . TYR A 1 73 ? 9.192 -6.675 -3.372 1.00 88.44 73 TYR A N 1
ATOM 593 C CA . TYR A 1 73 ? 9.429 -7.615 -4.452 1.00 88.44 73 TYR A CA 1
ATOM 594 C C . TYR A 1 73 ? 10.926 -7.682 -4.763 1.00 88.44 73 TYR A C 1
ATOM 596 O O . TYR A 1 73 ? 11.460 -6.825 -5.459 1.00 88.44 73 TYR A O 1
ATOM 604 N N . ASN A 1 74 ? 11.611 -8.705 -4.247 1.00 86.12 74 ASN A N 1
ATOM 605 C CA . ASN A 1 74 ? 13.033 -8.911 -4.520 1.00 86.12 74 ASN A CA 1
ATOM 606 C C . ASN A 1 74 ? 13.221 -9.758 -5.787 1.00 86.12 74 ASN A C 1
ATOM 608 O O . ASN A 1 74 ? 12.840 -10.930 -5.818 1.00 86.12 74 ASN A O 1
ATOM 612 N N . VAL A 1 75 ? 13.825 -9.186 -6.829 1.00 73.50 75 VAL A N 1
ATOM 613 C CA . VAL A 1 75 ? 14.103 -9.915 -8.073 1.00 73.50 75 VAL A CA 1
ATOM 614 C C . VAL A 1 75 ? 15.270 -10.875 -7.852 1.00 73.50 75 VAL A C 1
ATOM 616 O O . VAL A 1 75 ? 16.418 -10.459 -7.723 1.00 73.50 75 VAL A O 1
ATOM 619 N N . VAL A 1 76 ? 15.005 -12.180 -7.876 1.00 65.81 76 VAL A N 1
ATOM 620 C CA . VAL A 1 76 ? 16.063 -13.199 -7.870 1.00 65.81 76 VAL A CA 1
ATOM 621 C C . VAL A 1 76 ? 16.261 -13.691 -9.304 1.00 65.81 76 VAL A C 1
ATOM 623 O O . VAL A 1 76 ? 15.415 -14.410 -9.825 1.00 65.81 76 VAL A O 1
ATOM 626 N N . GLY A 1 77 ? 17.358 -13.289 -9.962 1.00 58.91 77 GLY A N 1
ATOM 627 C CA . GLY A 1 77 ? 17.786 -13.915 -11.227 1.00 58.91 77 GLY A CA 1
ATOM 628 C C . GLY A 1 77 ? 18.267 -13.008 -12.367 1.00 58.91 77 GLY A C 1
ATOM 629 O O . GLY A 1 77 ? 18.652 -13.533 -13.406 1.00 58.91 77 GLY A O 1
ATOM 630 N N . GLY A 1 78 ? 18.290 -11.681 -12.213 1.00 53.53 78 GLY A N 1
ATOM 631 C CA . GLY A 1 78 ? 18.719 -10.756 -13.272 1.00 53.53 78 GLY A CA 1
ATOM 632 C C . GLY A 1 78 ? 20.048 -10.059 -12.976 1.00 53.53 78 GLY A C 1
ATOM 633 O O . GLY A 1 78 ? 20.034 -8.906 -12.578 1.00 53.53 78 GLY A O 1
ATOM 634 N N . GLY A 1 79 ? 21.179 -10.747 -13.164 1.00 50.59 79 GLY A N 1
ATOM 635 C CA . GLY A 1 79 ? 22.505 -10.122 -13.321 1.00 50.59 79 GLY A CA 1
ATOM 636 C C . GLY A 1 79 ? 23.029 -9.249 -12.165 1.00 50.59 79 GLY A C 1
ATOM 637 O O . GLY A 1 79 ? 23.064 -8.029 -12.270 1.00 50.59 79 GLY A O 1
ATOM 638 N N . GLY A 1 80 ? 23.568 -9.886 -11.121 1.00 49.50 80 GLY A N 1
ATOM 639 C CA . GLY A 1 80 ? 24.480 -9.252 -10.158 1.00 49.50 80 GLY A CA 1
ATOM 640 C C . GLY A 1 80 ? 23.841 -8.420 -9.024 1.00 49.50 80 GLY A C 1
ATOM 641 O O . GLY A 1 80 ? 22.627 -8.227 -8.989 1.00 49.50 80 GLY A O 1
ATOM 642 N N . PRO A 1 81 ? 24.656 -7.934 -8.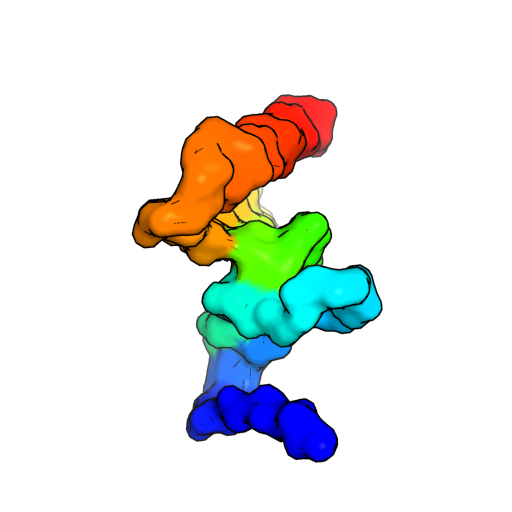061 1.00 54.28 81 PRO A N 1
ATOM 643 C CA . PRO A 1 81 ? 24.200 -7.252 -6.836 1.00 54.28 81 PRO A CA 1
ATOM 644 C C . PRO A 1 81 ? 23.407 -5.958 -7.074 1.00 54.28 81 PRO A C 1
ATOM 646 O O . PRO A 1 81 ? 22.699 -5.495 -6.186 1.00 54.28 81 PRO A O 1
ATOM 649 N N . THR A 1 82 ? 23.526 -5.385 -8.269 1.00 54.78 82 THR A N 1
ATOM 650 C CA . THR A 1 82 ? 22.905 -4.132 -8.716 1.00 54.78 82 THR A CA 1
ATOM 651 C C . THR A 1 82 ? 21.395 -4.215 -8.954 1.00 54.78 82 THR A C 1
ATOM 653 O O . THR A 1 82 ? 20.770 -3.174 -9.092 1.00 54.78 82 THR A O 1
ATOM 656 N N . GLY A 1 83 ? 20.799 -5.415 -8.989 1.00 56.97 83 GLY A N 1
ATOM 657 C CA . GLY A 1 83 ? 19.347 -5.609 -9.148 1.00 56.97 83 GLY A CA 1
ATOM 658 C C . GLY A 1 83 ? 18.600 -5.986 -7.863 1.00 56.97 83 GLY A C 1
ATOM 659 O O . GLY A 1 83 ? 17.420 -6.330 -7.922 1.00 56.97 83 GLY A O 1
ATOM 660 N N . SER A 1 84 ? 19.287 -5.998 -6.715 1.00 68.44 84 SER A N 1
ATOM 661 C CA . SER A 1 84 ? 18.716 -6.433 -5.439 1.00 68.44 84 SER A CA 1
ATOM 662 C C . SER A 1 84 ? 18.042 -5.279 -4.708 1.00 68.44 84 SER A C 1
ATOM 664 O O . SER A 1 84 ? 18.695 -4.331 -4.274 1.00 68.44 84 SER A O 1
ATOM 666 N N . THR A 1 85 ? 16.748 -5.428 -4.451 1.00 73.31 85 THR A N 1
ATOM 667 C CA . THR A 1 85 ? 15.934 -4.465 -3.697 1.00 73.31 85 THR A CA 1
ATOM 668 C C . THR A 1 85 ? 16.325 -4.389 -2.211 1.00 73.31 85 THR A C 1
ATOM 670 O O . THR A 1 85 ? 15.826 -3.554 -1.458 1.00 73.31 85 THR A O 1
ATOM 673 N N . LEU A 1 86 ? 17.237 -5.260 -1.757 1.00 75.06 86 LEU A N 1
ATOM 674 C CA . LEU A 1 86 ? 17.741 -5.276 -0.381 1.00 75.06 86 LEU A CA 1
ATOM 675 C C . LEU A 1 86 ? 18.545 -4.015 -0.026 1.00 75.06 86 LEU A C 1
ATOM 677 O O . LEU A 1 86 ? 18.554 -3.618 1.140 1.00 75.06 86 LEU A O 1
ATOM 681 N N . VAL A 1 87 ? 19.203 -3.379 -1.002 1.00 73.06 87 VAL A N 1
ATOM 682 C CA . VAL A 1 87 ? 19.927 -2.115 -0.775 1.00 73.06 87 VAL A CA 1
ATOM 683 C C . VAL A 1 87 ? 18.938 -0.986 -0.481 1.00 73.06 87 VAL A C 1
ATOM 685 O O . VAL A 1 87 ? 19.117 -0.251 0.490 1.00 73.06 87 VAL A O 1
ATOM 688 N N . ASP A 1 88 ? 17.848 -0.913 -1.244 1.00 71.25 88 ASP A N 1
ATOM 689 C CA . ASP A 1 88 ? 16.799 0.093 -1.054 1.00 71.25 88 ASP A CA 1
ATOM 690 C C . ASP A 1 88 ? 16.094 -0.082 0.294 1.00 71.25 88 ASP A C 1
ATOM 692 O O . ASP A 1 88 ? 15.865 0.888 1.016 1.00 71.25 88 ASP A O 1
ATOM 696 N N . ILE A 1 89 ? 15.823 -1.330 0.692 1.00 78.81 89 ILE A N 1
ATOM 697 C CA . ILE A 1 89 ? 15.256 -1.647 2.010 1.00 78.81 89 ILE A CA 1
ATOM 698 C C . ILE A 1 89 ? 16.124 -1.110 3.137 1.00 78.81 89 ILE A C 1
ATOM 700 O O . ILE A 1 89 ? 15.589 -0.562 4.096 1.00 78.81 89 ILE A O 1
ATOM 704 N N . ARG A 1 90 ? 17.450 -1.256 3.045 1.00 82.44 90 ARG A N 1
ATOM 705 C CA . ARG A 1 90 ? 18.348 -0.759 4.087 1.00 82.44 90 ARG A CA 1
ATOM 706 C C . ARG A 1 90 ? 18.161 0.744 4.292 1.00 82.44 90 ARG A C 1
ATOM 708 O O . ARG A 1 90 ? 17.969 1.172 5.425 1.00 82.44 90 ARG A O 1
ATOM 715 N N . ALA A 1 91 ? 18.122 1.517 3.208 1.00 80.69 91 ALA A N 1
ATOM 716 C CA . ALA A 1 91 ? 17.879 2.955 3.276 1.00 80.69 91 ALA A CA 1
ATOM 717 C C . ALA A 1 91 ? 16.482 3.287 3.835 1.00 80.69 91 ALA A C 1
ATOM 719 O O . ALA A 1 91 ? 16.323 4.243 4.594 1.00 80.69 91 ALA A O 1
ATOM 720 N N . VAL A 1 92 ? 15.463 2.495 3.488 1.00 80.12 92 VAL A N 1
ATOM 721 C CA . VAL A 1 92 ? 14.101 2.649 4.026 1.00 80.12 92 VAL A CA 1
ATOM 722 C C . VAL A 1 92 ? 14.056 2.387 5.534 1.00 80.12 92 VAL A C 1
ATOM 724 O O . VAL A 1 92 ? 13.417 3.150 6.259 1.00 80.12 92 VAL A O 1
ATOM 727 N N . LEU A 1 93 ? 14.737 1.345 6.013 1.00 82.31 93 LEU A N 1
ATOM 728 C CA . LEU A 1 93 ? 14.816 1.002 7.435 1.00 82.31 93 LEU A CA 1
ATOM 729 C C . LEU A 1 93 ? 15.614 2.052 8.223 1.00 82.31 93 LEU A C 1
ATOM 731 O O . LEU A 1 93 ? 15.160 2.499 9.272 1.00 82.31 93 LEU A O 1
ATOM 735 N N . GLU A 1 94 ? 16.751 2.513 7.694 1.00 82.44 94 GLU A N 1
ATOM 736 C CA . GLU A 1 94 ? 17.569 3.564 8.319 1.00 82.44 94 GLU A CA 1
ATOM 737 C C . GLU A 1 94 ? 16.793 4.887 8.449 1.00 82.44 94 GLU A C 1
ATOM 739 O O . GLU A 1 94 ? 16.819 5.519 9.507 1.00 82.44 94 GLU A O 1
ATOM 744 N N . LYS A 1 95 ? 16.026 5.279 7.421 1.00 75.44 95 LYS A N 1
ATOM 745 C CA . LYS A 1 95 ? 15.148 6.463 7.474 1.00 75.44 95 LYS A CA 1
ATOM 746 C C . LYS A 1 95 ? 14.011 6.323 8.484 1.00 75.44 95 LYS A C 1
ATOM 748 O O . LYS A 1 95 ? 13.585 7.328 9.042 1.00 75.44 95 LYS A O 1
ATOM 753 N N . HIS A 1 96 ? 13.487 5.114 8.689 1.00 69.12 96 HIS A N 1
ATOM 754 C CA . HIS A 1 96 ? 12.425 4.894 9.669 1.00 69.12 96 HIS A CA 1
ATOM 755 C C . HIS A 1 96 ? 12.959 5.047 11.094 1.00 69.12 96 HIS A C 1
ATOM 757 O O . HIS A 1 96 ? 12.372 5.783 11.875 1.00 69.12 96 HIS A O 1
ATOM 763 N N . ASN A 1 97 ? 14.113 4.442 11.382 1.00 62.88 97 ASN A N 1
ATOM 764 C CA . ASN A 1 97 ? 14.738 4.477 12.706 1.00 62.88 97 ASN A CA 1
ATOM 765 C C . ASN A 1 97 ? 15.321 5.853 13.073 1.00 62.88 97 ASN A C 1
ATOM 767 O O . ASN A 1 97 ? 15.587 6.110 14.238 1.00 62.88 97 ASN A O 1
ATOM 771 N N . SER A 1 98 ? 15.562 6.723 12.086 1.00 60.94 98 SER A N 1
ATOM 772 C CA . SER A 1 98 ? 16.077 8.086 12.308 1.00 60.94 98 SER A CA 1
ATOM 773 C C . SER A 1 98 ? 14.974 9.129 12.538 1.00 60.94 98 SER A C 1
ATOM 775 O O . SER A 1 98 ? 15.284 10.274 12.855 1.00 60.94 98 SER A O 1
ATOM 777 N N . ASN A 1 99 ? 13.708 8.761 12.310 1.00 51.03 99 ASN A N 1
ATOM 778 C CA . ASN A 1 99 ? 12.534 9.622 12.492 1.00 51.03 99 ASN A CA 1
ATOM 779 C C . ASN A 1 99 ? 11.749 9.292 13.783 1.00 51.03 99 ASN A C 1
ATOM 781 O O . ASN A 1 99 ? 10.651 9.826 13.962 1.00 51.03 99 ASN A O 1
ATOM 785 N N . GLU A 1 100 ? 12.296 8.422 14.638 1.00 43.81 100 GLU A N 1
ATOM 786 C CA . GLU A 1 100 ? 11.922 8.263 16.053 1.00 43.81 100 GLU A CA 1
ATOM 787 C C . GLU A 1 100 ? 12.796 9.170 16.928 1.00 43.81 100 GLU A C 1
ATOM 789 O O . GLU A 1 100 ? 12.225 9.849 17.812 1.00 43.81 100 GLU A O 1
#

Organism: Cochliobolus sativus (strain ND90Pr / ATCC 201652) (NCBI:txid665912)

Sequence (100 aa):
MATTHHPAKDVFHLCYPTAADEEGPARVCFFVNKRIDHNRWRFKEHS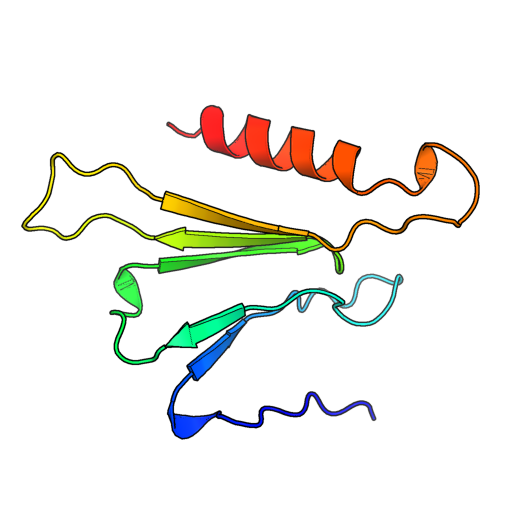RDVCSLVIEPSRDQQEQQSVAIHNIYNVVGGGGPTGSTLVDIRAVLEKHNSNE

Foldseek 3Di:
DDDDDDPPVVFFDKAFDDPVPPPDAAPDIDTHGPVQPPVQWDKADQDSFKIKIWGHDDPVCVVDHIDIDMGGDADPDPDDPVRGCVVVVVVVVVVVVVVD

Radius of gyration: 15.48 Å; chains: 1; bounding box: 40×24×47 Å